Protein AF-A0A8J4SVG8-F1 (afdb_monomer_lite)

Structure (mmCIF, N/CA/C/O backbone):
data_AF-A0A8J4SVG8-F1
#
_entry.id   AF-A0A8J4SVG8-F1
#
loop_
_atom_site.group_PDB
_atom_site.id
_atom_site.type_symbol
_atom_site.label_atom_id
_atom_site.label_alt_id
_atom_site.label_comp_id
_atom_site.label_asym_id
_atom_site.label_entity_id
_atom_site.label_seq_id
_atom_site.pdbx_PDB_ins_code
_atom_site.Cartn_x
_atom_site.Cartn_y
_atom_site.Cartn_z
_atom_site.occupancy
_atom_site.B_iso_or_equiv
_atom_site.auth_seq_id
_atom_site.auth_comp_id
_atom_site.auth_asym_id
_atom_site.auth_atom_id
_atom_site.pdbx_PDB_model_num
ATOM 1 N N . MET A 1 1 ? 23.318 -26.624 -18.161 1.00 53.84 1 MET A N 1
ATOM 2 C CA . MET A 1 1 ? 22.742 -27.129 -16.888 1.00 53.84 1 MET A CA 1
ATOM 3 C C . MET A 1 1 ? 22.623 -26.061 -15.792 1.00 53.84 1 MET A C 1
ATOM 5 O O . MET A 1 1 ? 21.776 -26.243 -14.927 1.00 53.84 1 MET A O 1
ATOM 9 N N . GLY A 1 2 ? 23.395 -24.960 -15.814 1.00 59.28 2 GLY A N 1
ATOM 10 C CA . GLY A 1 2 ? 23.297 -23.880 -14.809 1.00 59.28 2 GLY A CA 1
ATOM 11 C C . GLY A 1 2 ? 22.006 -23.048 -14.880 1.00 59.28 2 GLY A C 1
ATOM 12 O O . GLY A 1 2 ? 21.280 -22.978 -13.896 1.00 59.28 2 GLY A O 1
ATOM 13 N N . GLU A 1 3 ? 21.653 -22.521 -16.058 1.00 60.78 3 GLU A N 1
ATOM 14 C CA . GLU A 1 3 ? 20.510 -21.596 -16.228 1.00 60.78 3 GLU A CA 1
ATOM 15 C C . GLU A 1 3 ? 19.149 -22.192 -15.823 1.00 60.78 3 GLU A C 1
ATOM 17 O O . GLU A 1 3 ? 18.328 -21.523 -15.198 1.00 60.78 3 GLU A O 1
ATOM 22 N N . SER A 1 4 ? 18.903 -23.476 -16.110 1.00 69.00 4 SER A N 1
ATOM 23 C CA . SER A 1 4 ? 17.643 -24.144 -15.738 1.00 69.00 4 SER A CA 1
ATOM 24 C C . SER A 1 4 ? 17.463 -24.280 -14.221 1.00 69.00 4 SER A C 1
ATOM 26 O O . SER A 1 4 ? 16.336 -24.282 -13.729 1.00 69.00 4 SER A O 1
ATOM 28 N N . THR A 1 5 ? 18.564 -24.372 -13.472 1.00 74.75 5 THR A N 1
ATOM 29 C CA . THR A 1 5 ? 18.536 -24.503 -12.009 1.00 74.75 5 THR A CA 1
ATOM 30 C C . T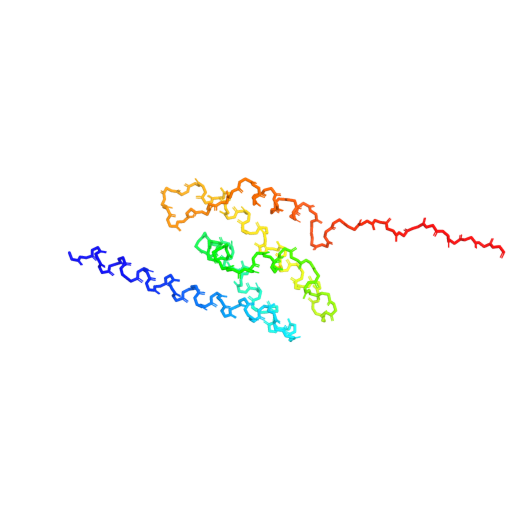HR A 1 5 ? 18.307 -23.138 -11.352 1.00 74.75 5 THR A C 1
ATOM 32 O O . THR A 1 5 ? 17.500 -23.023 -10.426 1.00 74.75 5 THR A O 1
ATOM 35 N N . GLU A 1 6 ? 18.928 -22.082 -11.882 1.00 73.19 6 GLU A N 1
ATOM 36 C CA . GLU A 1 6 ? 18.749 -20.705 -11.404 1.00 73.19 6 GLU A CA 1
ATOM 37 C C . GLU A 1 6 ? 17.320 -20.197 -11.626 1.00 73.19 6 GLU A C 1
ATOM 39 O O . GLU A 1 6 ? 16.688 -19.710 -10.687 1.00 73.19 6 GLU A O 1
ATOM 44 N N . LEU A 1 7 ? 16.748 -20.425 -12.814 1.00 72.94 7 LEU A N 1
ATOM 45 C CA . LEU A 1 7 ? 15.354 -20.074 -13.113 1.00 72.94 7 LEU A CA 1
ATOM 46 C C . LEU A 1 7 ? 14.357 -20.784 -12.181 1.00 72.94 7 LEU A C 1
ATOM 48 O O . LEU A 1 7 ? 13.390 -20.175 -11.716 1.00 72.94 7 LEU A O 1
ATOM 52 N N . SER A 1 8 ? 14.604 -22.060 -11.861 1.00 76.62 8 SER A N 1
ATOM 53 C CA . SER A 1 8 ? 13.757 -22.818 -10.928 1.00 76.62 8 SER A CA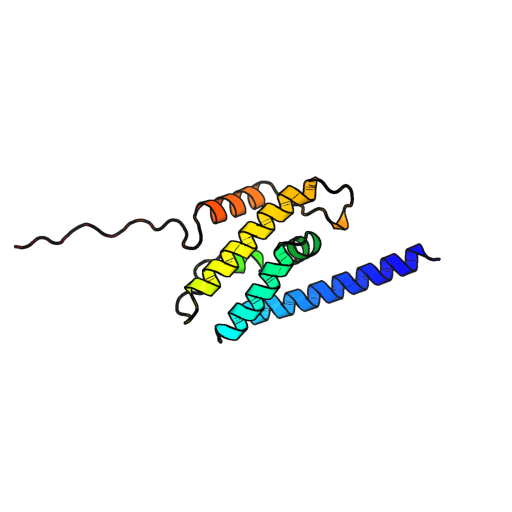 1
ATOM 54 C C . SER A 1 8 ? 13.821 -22.264 -9.498 1.00 76.62 8 SER A C 1
ATOM 56 O O . SER A 1 8 ? 12.805 -22.189 -8.800 1.00 76.62 8 SER A O 1
ATOM 58 N N . THR A 1 9 ? 15.001 -21.796 -9.085 1.00 79.88 9 THR A N 1
ATOM 59 C CA . THR A 1 9 ? 15.233 -21.226 -7.754 1.00 79.88 9 THR A CA 1
ATOM 60 C C . THR A 1 9 ? 14.550 -19.870 -7.620 1.00 79.88 9 THR A C 1
ATOM 62 O O . THR A 1 9 ? 13.832 -19.642 -6.645 1.00 79.88 9 THR A O 1
ATOM 65 N N . LEU A 1 10 ? 14.691 -19.005 -8.629 1.00 78.56 10 LEU A N 1
ATOM 66 C CA . LEU A 1 10 ? 14.007 -17.712 -8.687 1.00 78.56 10 LEU A CA 1
ATOM 67 C C . LEU A 1 10 ? 12.486 -17.896 -8.634 1.00 78.56 10 LEU A C 1
ATOM 69 O O . LEU A 1 10 ? 11.814 -17.263 -7.822 1.00 78.56 10 LEU A O 1
ATOM 73 N N . SER A 1 11 ? 11.935 -18.831 -9.414 1.00 78.81 11 SER A N 1
ATOM 74 C CA . SER A 1 11 ? 10.498 -19.140 -9.387 1.00 78.81 11 SER A CA 1
ATOM 75 C C . SER A 1 11 ? 10.009 -19.542 -7.986 1.00 78.81 11 SER A C 1
ATOM 77 O O . SER A 1 11 ? 9.002 -19.022 -7.499 1.00 78.81 11 SER A O 1
ATOM 79 N N . SER A 1 12 ? 10.755 -20.407 -7.291 1.00 85.81 12 SER A N 1
ATOM 80 C CA . SER A 1 12 ? 10.447 -20.824 -5.915 1.00 85.81 12 SER A CA 1
ATOM 81 C C . SER A 1 12 ? 10.503 -19.660 -4.911 1.00 85.81 12 SER A C 1
ATOM 83 O O . SER A 1 12 ? 9.636 -19.529 -4.035 1.00 85.81 12 SER A O 1
ATOM 85 N N . GLN A 1 13 ? 11.485 -18.766 -5.057 1.00 85.00 13 GLN A N 1
ATOM 86 C CA . GLN A 1 13 ? 11.618 -17.572 -4.220 1.00 85.00 13 GLN A CA 1
ATOM 87 C C . GLN A 1 13 ? 10.454 -16.598 -4.427 1.00 85.00 13 GLN A C 1
ATOM 89 O O . GLN A 1 13 ? 9.862 -16.153 -3.442 1.00 85.00 13 GLN A O 1
ATOM 94 N N . LEU A 1 14 ? 10.057 -16.330 -5.678 1.00 83.19 14 LEU A N 1
ATOM 95 C CA . LEU A 1 14 ? 8.895 -15.487 -5.976 1.00 83.19 14 LEU A CA 1
ATOM 96 C C . LEU A 1 14 ? 7.603 -16.070 -5.388 1.00 83.19 14 LEU A C 1
ATOM 98 O O . LEU A 1 14 ? 6.822 -15.345 -4.773 1.00 83.19 14 LEU A O 1
ATOM 102 N N . GLN A 1 15 ? 7.388 -17.385 -5.503 1.00 87.19 15 GLN A N 1
ATOM 103 C CA . GLN A 1 15 ? 6.226 -18.044 -4.893 1.00 87.19 15 GLN A CA 1
ATOM 104 C C . GLN A 1 15 ? 6.219 -17.913 -3.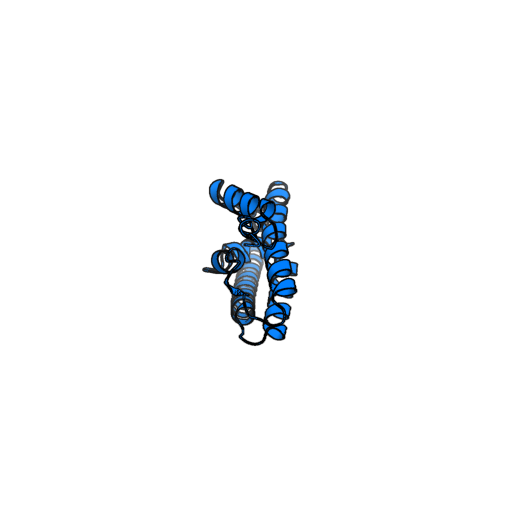366 1.00 87.19 15 GLN A C 1
ATOM 106 O O . GLN A 1 15 ? 5.165 -17.719 -2.753 1.00 87.19 15 GLN A O 1
ATOM 111 N N . SER A 1 16 ? 7.389 -18.023 -2.737 1.00 90.75 16 SER A N 1
ATOM 112 C CA . SER A 1 16 ? 7.539 -17.868 -1.290 1.00 90.75 16 SER A CA 1
ATOM 113 C C . SER A 1 16 ? 7.258 -16.429 -0.851 1.00 90.75 16 SER A C 1
ATOM 115 O O . SER A 1 16 ? 6.515 -16.216 0.110 1.00 90.75 16 SER A O 1
ATOM 117 N N . ALA A 1 17 ? 7.759 -15.446 -1.602 1.00 89.81 17 ALA A N 1
ATOM 118 C CA . ALA A 1 17 ? 7.494 -14.030 -1.371 1.00 89.81 17 ALA A CA 1
ATOM 119 C C . ALA A 1 17 ? 6.002 -13.691 -1.531 1.00 89.81 17 ALA A C 1
ATOM 121 O O . ALA A 1 17 ? 5.430 -13.027 -0.668 1.00 89.81 17 ALA A O 1
ATOM 122 N N . ALA A 1 18 ? 5.333 -14.221 -2.560 1.00 90.44 18 ALA A N 1
ATOM 123 C CA . ALA A 1 18 ? 3.894 -14.036 -2.759 1.00 90.44 18 ALA A CA 1
ATOM 124 C C . ALA A 1 18 ? 3.066 -14.622 -1.599 1.00 90.44 18 ALA A C 1
ATOM 126 O O . ALA A 1 18 ? 2.142 -13.985 -1.090 1.00 90.44 18 ALA A O 1
ATOM 127 N N . LYS A 1 19 ? 3.424 -15.820 -1.113 1.00 94.19 19 LYS A N 1
ATOM 128 C CA . LYS A 1 19 ? 2.779 -16.433 0.065 1.00 94.19 19 LYS A CA 1
ATOM 129 C C . LYS A 1 19 ? 2.974 -15.592 1.326 1.00 94.19 19 LYS A C 1
ATOM 131 O O . LYS A 1 19 ? 2.030 -15.451 2.105 1.00 94.19 19 LYS A O 1
ATOM 136 N N . LEU A 1 20 ? 4.177 -15.057 1.536 1.00 94.56 20 LEU A N 1
ATOM 137 C CA . LEU A 1 20 ? 4.465 -14.161 2.654 1.00 94.56 20 LEU A CA 1
ATOM 138 C C . LEU A 1 20 ? 3.622 -12.889 2.557 1.00 94.56 20 LEU A C 1
ATOM 140 O O . LEU A 1 20 ? 2.957 -12.530 3.528 1.00 94.56 20 LEU A O 1
ATOM 144 N N . LEU A 1 21 ? 3.583 -12.258 1.383 1.00 94.50 21 LEU A N 1
ATOM 145 C CA . LEU A 1 21 ? 2.794 -11.055 1.172 1.00 94.50 21 LEU A CA 1
ATOM 146 C C . LEU A 1 21 ? 1.308 -11.303 1.435 1.00 94.50 21 LEU A C 1
ATOM 148 O O . LEU A 1 21 ? 0.681 -10.535 2.159 1.00 94.50 21 LEU A O 1
ATOM 152 N N . LYS A 1 22 ? 0.754 -12.418 0.947 1.00 95.31 22 LYS A N 1
ATOM 153 C CA . LYS A 1 22 ? -0.630 -12.803 1.248 1.00 95.31 22 LYS A CA 1
ATOM 154 C C . LYS A 1 22 ? -0.889 -12.856 2.757 1.00 95.31 22 LYS A C 1
ATOM 156 O O . LYS A 1 22 ? -1.890 -12.317 3.225 1.00 95.31 22 LYS A O 1
ATOM 161 N N . ARG A 1 23 ? 0.018 -13.448 3.539 1.00 96.69 23 ARG A N 1
ATOM 162 C CA . ARG A 1 23 ? -0.099 -13.481 5.009 1.00 96.69 23 ARG A CA 1
ATOM 163 C C . ARG A 1 23 ? -0.026 -12.082 5.623 1.00 96.69 23 ARG A C 1
ATOM 165 O O . ARG A 1 23 ? -0.827 -11.780 6.500 1.00 96.69 23 ARG A O 1
ATOM 172 N N . LEU A 1 24 ? 0.872 -11.224 5.137 1.00 96.69 24 LEU A N 1
ATOM 173 C CA . LEU A 1 24 ? 0.967 -9.830 5.581 1.00 96.69 24 LEU A CA 1
ATOM 174 C C . LEU A 1 24 ? -0.319 -9.051 5.285 1.00 96.69 24 LEU A C 1
ATOM 176 O O . LEU A 1 24 ? -0.809 -8.354 6.165 1.00 96.69 24 LEU A O 1
ATOM 180 N N . THR A 1 25 ? -0.919 -9.218 4.103 1.00 94.25 25 THR A N 1
ATOM 181 C CA . THR A 1 25 ? -2.192 -8.554 3.764 1.00 94.25 25 THR A CA 1
ATOM 182 C C . THR A 1 25 ? -3.353 -9.019 4.644 1.00 94.25 25 THR A C 1
ATOM 184 O O . THR A 1 25 ? -4.192 -8.210 5.018 1.00 94.25 25 THR A O 1
ATOM 187 N N . ILE A 1 26 ? -3.369 -10.290 5.062 1.00 96.00 26 ILE A N 1
ATOM 188 C CA . ILE A 1 26 ? -4.349 -10.787 6.040 1.00 96.00 26 ILE A CA 1
ATOM 189 C C . ILE A 1 26 ? -4.130 -10.107 7.398 1.00 96.00 26 ILE A C 1
ATOM 191 O O . ILE A 1 26 ? -5.082 -9.608 7.997 1.00 96.00 26 ILE A O 1
ATOM 195 N N . LEU A 1 27 ? -2.882 -10.023 7.870 1.00 97.62 27 LEU A N 1
ATOM 196 C CA . LEU A 1 27 ? -2.553 -9.340 9.127 1.00 97.62 27 LEU A CA 1
ATOM 197 C C . LEU A 1 27 ? -2.842 -7.831 9.073 1.00 97.62 27 LEU A C 1
ATOM 199 O O . LEU A 1 27 ? -3.247 -7.259 10.079 1.00 97.62 27 LEU A O 1
ATOM 203 N N . ALA A 1 28 ? -2.742 -7.200 7.903 1.00 96.69 28 ALA A N 1
ATOM 204 C CA . ALA A 1 28 ? -3.158 -5.813 7.686 1.00 96.69 28 ALA A CA 1
ATOM 205 C C . ALA A 1 28 ? -4.683 -5.601 7.800 1.00 96.69 28 ALA A C 1
ATOM 207 O O . ALA A 1 28 ? -5.149 -4.472 7.797 1.00 96.69 28 ALA A O 1
ATOM 208 N N . THR A 1 29 ? -5.475 -6.663 7.952 1.00 94.81 29 THR A N 1
ATOM 209 C CA . THR A 1 29 ? -6.918 -6.574 8.247 1.00 94.81 29 THR A CA 1
ATOM 210 C C . THR A 1 29 ? -7.270 -7.064 9.652 1.00 94.81 29 THR A C 1
ATOM 212 O O . THR A 1 29 ? -8.441 -7.231 9.988 1.00 94.81 29 THR A O 1
ATOM 215 N N . ASN A 1 30 ? -6.266 -7.268 10.507 1.00 96.06 30 ASN A N 1
ATOM 216 C CA . ASN A 1 30 ? -6.461 -7.758 11.866 1.00 96.06 30 ASN A CA 1
ATOM 217 C C . ASN A 1 30 ? -7.297 -6.766 12.714 1.00 96.06 30 ASN A C 1
ATOM 219 O O . ASN A 1 30 ? -7.180 -5.553 12.505 1.00 96.06 30 ASN A O 1
ATOM 223 N N . PRO A 1 31 ? -8.157 -7.242 13.638 1.00 93.19 31 PRO A N 1
ATOM 224 C CA . PRO A 1 31 ? -8.916 -6.372 14.543 1.00 93.19 31 PRO A CA 1
ATOM 225 C C . PRO A 1 31 ? -8.038 -5.602 15.541 1.00 93.19 31 PRO A C 1
ATOM 227 O O . PRO A 1 31 ? -8.436 -4.533 15.994 1.00 93.19 31 PRO A O 1
ATOM 230 N N . TYR A 1 32 ? -6.851 -6.116 15.873 1.00 95.38 32 TYR A N 1
ATOM 231 C CA . TYR A 1 32 ? -5.901 -5.449 16.759 1.00 95.38 32 TYR A CA 1
ATOM 232 C C . TYR A 1 32 ? -5.042 -4.466 15.952 1.00 95.38 32 TYR A C 1
ATOM 234 O O . TYR A 1 32 ? -4.335 -4.847 15.011 1.00 95.38 32 TYR A O 1
ATOM 242 N N . SER A 1 33 ? -5.147 -3.176 16.284 1.00 95.12 33 SER A N 1
ATOM 243 C CA . SER A 1 33 ? -4.570 -2.083 15.492 1.00 95.12 33 SER A CA 1
ATOM 244 C C . SER A 1 33 ? -3.040 -2.066 15.485 1.00 95.12 33 SER A C 1
ATOM 246 O O . SER A 1 33 ? -2.440 -1.608 14.516 1.00 95.12 33 SER A O 1
ATOM 248 N N . ASP A 1 34 ? -2.402 -2.600 16.521 1.00 96.25 34 ASP A N 1
ATOM 249 C CA . ASP A 1 34 ? -0.952 -2.764 16.635 1.00 96.25 34 ASP A CA 1
ATOM 250 C C . ASP A 1 34 ? -0.409 -3.828 15.664 1.00 96.25 34 ASP A C 1
ATOM 252 O O . ASP A 1 34 ? 0.522 -3.551 14.902 1.00 96.25 34 ASP A O 1
ATOM 256 N N . ILE A 1 35 ? -1.036 -5.011 15.614 1.00 97.44 35 ILE A N 1
ATOM 257 C CA . ILE A 1 35 ? -0.714 -6.082 14.656 1.00 97.44 35 ILE A CA 1
ATOM 258 C C . ILE A 1 35 ? -0.936 -5.579 13.233 1.00 97.44 35 ILE A C 1
ATOM 260 O O . ILE A 1 35 ? -0.092 -5.771 12.351 1.00 97.44 35 ILE A O 1
ATOM 264 N N . ARG A 1 36 ? -2.066 -4.899 13.024 1.00 97.50 36 ARG A N 1
ATOM 265 C CA . ARG A 1 36 ? -2.415 -4.302 11.742 1.00 97.50 36 ARG A CA 1
ATOM 266 C C . ARG A 1 36 ? -1.347 -3.320 11.266 1.00 97.50 36 ARG A C 1
ATOM 268 O O . ARG A 1 36 ? -0.852 -3.442 10.144 1.00 97.50 36 ARG A O 1
ATOM 275 N N . LEU A 1 37 ? -0.975 -2.364 12.117 1.00 97.88 37 LEU A N 1
ATOM 276 C CA . LEU A 1 37 ? 0.017 -1.342 11.798 1.00 97.88 37 LEU A CA 1
ATOM 277 C C . LEU A 1 37 ? 1.392 -1.961 11.531 1.00 97.88 37 LEU A C 1
ATOM 279 O O . LEU A 1 37 ? 2.071 -1.556 10.588 1.00 97.88 37 LEU A O 1
ATOM 283 N N . ALA A 1 38 ? 1.799 -2.961 12.317 1.00 98.25 38 ALA A N 1
ATOM 284 C CA . ALA A 1 38 ? 3.055 -3.673 12.100 1.00 98.25 38 ALA A CA 1
ATOM 285 C C . ALA A 1 38 ? 3.092 -4.351 10.720 1.00 98.25 38 ALA A C 1
ATOM 287 O O . ALA A 1 38 ? 4.068 -4.197 9.984 1.00 98.25 38 ALA A O 1
ATOM 288 N N . ALA A 1 39 ? 2.014 -5.036 10.330 1.00 98.25 39 ALA A N 1
ATOM 289 C CA . ALA A 1 39 ? 1.909 -5.660 9.014 1.00 98.25 39 ALA A CA 1
ATOM 290 C C . ALA A 1 39 ? 1.959 -4.625 7.877 1.00 98.25 39 ALA A C 1
ATOM 292 O O . ALA A 1 39 ? 2.701 -4.807 6.908 1.00 98.25 39 ALA A O 1
ATOM 293 N N . LEU A 1 40 ? 1.236 -3.509 8.018 1.00 98.25 40 LEU A N 1
ATOM 294 C CA . LEU A 1 40 ? 1.256 -2.414 7.046 1.00 98.25 40 LEU A CA 1
ATOM 295 C C . LEU A 1 40 ? 2.641 -1.774 6.907 1.00 98.25 40 LEU A C 1
ATOM 297 O O . LEU A 1 40 ? 3.049 -1.465 5.793 1.00 98.25 40 LEU A O 1
ATOM 301 N N . LYS A 1 41 ? 3.410 -1.625 7.990 1.00 98.50 41 LYS A N 1
ATOM 302 C CA . LYS A 1 41 ? 4.786 -1.103 7.919 1.00 98.50 41 LYS A CA 1
ATOM 303 C C . LYS A 1 41 ? 5.718 -2.015 7.121 1.00 98.50 41 LYS A C 1
ATOM 305 O O . LYS A 1 41 ? 6.535 -1.518 6.347 1.00 98.50 41 LYS A O 1
ATOM 310 N N . VAL A 1 42 ? 5.571 -3.336 7.249 1.00 98.38 42 VAL A N 1
ATOM 311 C CA . VAL A 1 42 ? 6.320 -4.291 6.413 1.00 98.38 42 VAL A CA 1
ATOM 312 C C . VAL A 1 42 ? 5.922 -4.132 4.947 1.00 98.38 42 VAL A C 1
ATOM 314 O O . VAL A 1 42 ? 6.788 -4.018 4.084 1.00 98.38 42 VAL A O 1
ATOM 317 N N . VAL A 1 43 ? 4.620 -4.054 4.659 1.00 98.19 43 VAL A N 1
ATOM 318 C CA . VAL A 1 43 ? 4.113 -3.799 3.301 1.00 98.19 43 VAL A CA 1
ATOM 319 C C . VAL A 1 43 ? 4.638 -2.469 2.739 1.00 98.19 43 VAL A C 1
ATOM 321 O O . VAL A 1 43 ? 5.039 -2.411 1.577 1.00 98.19 43 VAL A O 1
ATOM 324 N N . CYS A 1 44 ? 4.721 -1.425 3.565 1.00 98.56 44 CYS A N 1
ATOM 325 C CA . CYS A 1 44 ? 5.294 -0.130 3.199 1.00 98.56 44 CYS A CA 1
ATOM 326 C C . CYS A 1 44 ? 6.763 -0.259 2.793 1.00 98.56 44 CYS A C 1
ATOM 328 O O 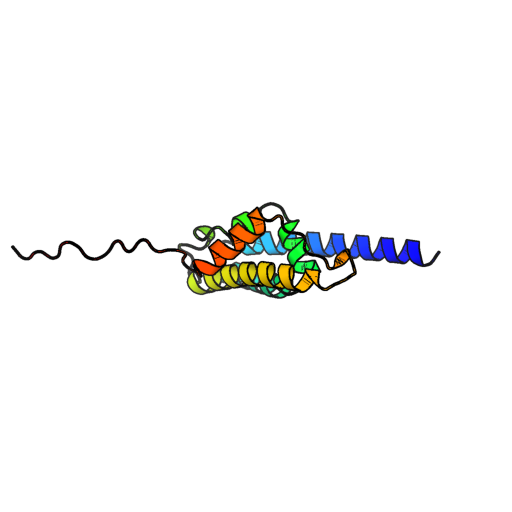. CYS A 1 44 ? 7.133 0.187 1.708 1.00 98.56 44 CYS A O 1
ATOM 330 N N . ALA A 1 45 ? 7.584 -0.965 3.571 1.00 98.25 45 ALA A N 1
ATOM 331 C CA . ALA A 1 45 ? 8.973 -1.216 3.192 1.00 98.25 45 ALA A CA 1
ATOM 332 C C . ALA A 1 45 ? 9.080 -1.955 1.843 1.00 98.25 45 ALA A C 1
ATOM 334 O O . ALA A 1 45 ? 9.857 -1.550 0.976 1.00 98.25 45 ALA A O 1
ATOM 335 N N . LEU A 1 46 ? 8.250 -2.980 1.622 1.00 96.31 46 LEU A N 1
ATOM 336 C CA . LEU A 1 46 ? 8.220 -3.742 0.367 1.00 96.31 46 LEU A CA 1
ATOM 337 C C . LEU A 1 46 ? 7.821 -2.883 -0.842 1.00 96.31 46 LEU A C 1
ATOM 339 O O . LEU A 1 46 ? 8.382 -3.053 -1.921 1.00 96.31 46 LEU A O 1
ATOM 343 N N . SER A 1 47 ? 6.896 -1.936 -0.669 1.00 97.12 47 SER A N 1
ATOM 344 C CA . SER A 1 47 ? 6.406 -1.073 -1.756 1.00 97.12 47 SER A CA 1
ATOM 345 C C . SER A 1 47 ? 7.472 -0.151 -2.370 1.00 97.12 47 SER A C 1
ATOM 347 O O . SER A 1 47 ? 7.299 0.340 -3.487 1.00 97.12 47 SER A O 1
ATOM 349 N N . THR A 1 48 ? 8.596 0.055 -1.675 1.00 96.44 48 THR A N 1
ATOM 350 C CA . THR A 1 48 ? 9.754 0.816 -2.184 1.00 96.44 48 THR A CA 1
ATOM 351 C C . THR A 1 48 ? 10.617 0.018 -3.163 1.00 96.44 48 THR A C 1
ATOM 353 O O . THR A 1 48 ? 11.473 0.579 -3.841 1.00 96.44 48 THR A O 1
ATOM 356 N N . GLN A 1 49 ? 10.421 -1.300 -3.222 1.00 93.31 49 GLN A N 1
ATOM 357 C CA . GLN A 1 49 ? 11.196 -2.203 -4.062 1.00 93.31 49 GLN A CA 1
ATOM 358 C C . GLN A 1 49 ? 10.372 -2.591 -5.295 1.00 93.31 49 GLN A C 1
ATOM 360 O O . GLN A 1 49 ? 9.203 -2.943 -5.132 1.00 93.31 49 GLN A O 1
ATOM 365 N N . PRO A 1 50 ? 10.936 -2.611 -6.520 1.00 92.31 50 PRO A N 1
ATOM 366 C CA . PRO A 1 50 ? 10.157 -2.933 -7.719 1.00 92.31 50 PRO A CA 1
ATOM 367 C C . PRO A 1 50 ? 9.476 -4.306 -7.666 1.00 92.31 50 PRO A C 1
ATOM 369 O O . PRO A 1 50 ? 8.293 -4.429 -7.982 1.00 92.31 50 PRO A O 1
ATOM 372 N N . TRP A 1 51 ? 10.182 -5.326 -7.171 1.00 90.38 51 TRP A N 1
ATOM 373 C CA . TRP A 1 51 ? 9.616 -6.662 -6.976 1.00 90.38 51 TRP A CA 1
ATOM 374 C C . TRP A 1 51 ? 8.493 -6.668 -5.927 1.00 90.38 51 TRP A C 1
ATOM 376 O O . TRP A 1 51 ? 7.502 -7.375 -6.089 1.00 90.38 51 TRP A O 1
ATOM 386 N N . GLY A 1 52 ? 8.611 -5.861 -4.869 1.00 93.62 52 GLY A N 1
ATOM 387 C CA . GLY A 1 52 ? 7.604 -5.762 -3.815 1.00 93.62 52 GLY A CA 1
ATOM 388 C C . GLY A 1 52 ? 6.356 -5.025 -4.293 1.00 93.62 52 GLY A C 1
ATOM 389 O O . GLY A 1 52 ? 5.248 -5.519 -4.107 1.00 93.62 52 GLY A O 1
ATOM 390 N N . ALA A 1 53 ? 6.528 -3.900 -4.991 1.00 94.88 53 ALA A N 1
ATOM 391 C CA . ALA A 1 53 ? 5.440 -3.174 -5.641 1.00 94.88 53 ALA A CA 1
ATOM 392 C C . ALA A 1 53 ? 4.693 -4.056 -6.653 1.00 94.88 53 ALA A C 1
ATOM 394 O O . ALA A 1 53 ? 3.465 -4.065 -6.663 1.00 94.88 53 ALA A O 1
ATOM 395 N N . AR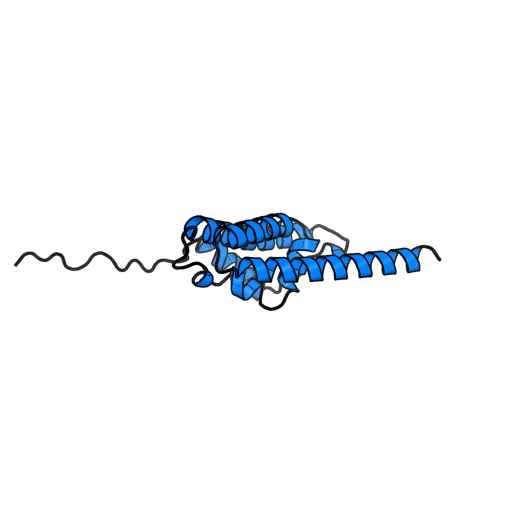G A 1 54 ? 5.413 -4.857 -7.449 1.00 92.31 54 ARG A N 1
ATOM 396 C CA . ARG A 1 54 ? 4.802 -5.834 -8.358 1.00 92.31 54 ARG A CA 1
ATOM 397 C C . ARG A 1 54 ? 3.976 -6.881 -7.612 1.00 92.31 54 ARG A C 1
ATOM 399 O O . ARG A 1 54 ? 2.821 -7.088 -7.962 1.00 92.31 54 ARG A O 1
ATOM 406 N N . LEU A 1 55 ? 4.519 -7.479 -6.550 1.00 92.81 55 LEU A N 1
ATOM 407 C CA . LEU A 1 55 ? 3.776 -8.453 -5.743 1.00 92.81 55 LEU A CA 1
ATOM 408 C C . LEU A 1 55 ? 2.503 -7.852 -5.122 1.00 92.81 55 LEU A C 1
ATOM 410 O O . LEU A 1 55 ? 1.492 -8.542 -5.039 1.00 92.81 55 LEU A O 1
ATOM 414 N N . LEU A 1 56 ? 2.533 -6.582 -4.701 1.00 95.38 56 LEU A N 1
ATOM 415 C CA . LEU A 1 56 ? 1.350 -5.879 -4.184 1.00 95.38 56 LEU A CA 1
ATOM 416 C C . LEU A 1 56 ? 0.263 -5.714 -5.245 1.00 95.38 56 LEU A C 1
ATOM 418 O O . LEU A 1 56 ? -0.911 -5.918 -4.950 1.00 95.38 56 LEU A O 1
ATOM 422 N N . LEU A 1 57 ? 0.658 -5.372 -6.471 1.00 93.88 57 LEU A N 1
ATOM 423 C CA . LEU A 1 57 ? -0.258 -5.223 -7.600 1.00 93.88 57 LEU A CA 1
ATOM 424 C C . LEU A 1 57 ? -0.835 -6.564 -8.067 1.00 93.88 57 LEU A C 1
ATOM 426 O O . LEU A 1 57 ? -2.001 -6.619 -8.450 1.00 93.88 57 LEU A O 1
ATOM 430 N N . ASP A 1 58 ? -0.038 -7.631 -8.008 1.00 92.19 58 ASP A N 1
ATOM 431 C CA . ASP A 1 58 ? -0.446 -8.980 -8.409 1.00 92.19 58 ASP A CA 1
ATOM 432 C C . ASP A 1 58 ? -1.323 -9.673 -7.345 1.00 92.19 58 ASP A C 1
ATOM 434 O O . ASP A 1 58 ? -2.031 -10.634 -7.654 1.00 92.19 58 ASP A O 1
ATOM 438 N N . GLN A 1 59 ? -1.296 -9.207 -6.091 1.00 93.19 59 GLN A N 1
ATOM 439 C CA . GLN A 1 59 ? -2.076 -9.771 -4.990 1.00 93.19 59 GLN A CA 1
ATOM 440 C C . GLN A 1 59 ? -3.542 -9.288 -5.043 1.00 93.19 59 GLN A C 1
ATOM 442 O O . GLN A 1 59 ? -3.812 -8.109 -4.789 1.00 93.19 59 GLN A O 1
ATOM 447 N N . PRO A 1 60 ? -4.524 -10.184 -5.268 1.00 92.25 60 PRO A N 1
ATOM 448 C CA . PRO A 1 60 ? -5.927 -9.789 -5.390 1.00 92.25 60 PRO A CA 1
ATOM 449 C C . PRO A 1 60 ? -6.460 -9.103 -4.128 1.00 92.25 60 PRO A C 1
ATOM 451 O O . PRO A 1 60 ? -6.229 -9.582 -3.014 1.00 92.25 60 PRO A O 1
ATOM 454 N N . GLY A 1 61 ? -7.200 -8.004 -4.298 1.00 93.12 61 GLY A N 1
ATOM 455 C CA . GLY A 1 61 ? -7.810 -7.256 -3.196 1.00 93.12 61 GLY A CA 1
ATOM 456 C C . GLY A 1 61 ? -6.845 -6.339 -2.438 1.00 93.12 61 GLY A C 1
ATOM 457 O O . GLY A 1 61 ? -7.290 -5.566 -1.588 1.00 93.12 61 GLY A O 1
ATOM 458 N N . CYS A 1 62 ? -5.533 -6.419 -2.699 1.00 95.38 62 CYS A N 1
ATOM 459 C CA . CYS A 1 62 ? -4.540 -5.644 -1.960 1.00 95.38 62 CYS A CA 1
ATOM 460 C C . CYS A 1 62 ? -4.685 -4.147 -2.240 1.00 95.38 62 CYS A C 1
ATOM 462 O O . CYS A 1 62 ? -4.814 -3.360 -1.303 1.00 95.38 62 CYS A O 1
ATOM 464 N N . MET A 1 63 ? -4.726 -3.752 -3.514 1.00 95.38 63 MET A N 1
ATOM 465 C CA . MET A 1 63 ? -4.854 -2.343 -3.889 1.00 95.38 63 MET A CA 1
ATOM 466 C C . MET A 1 63 ? -6.226 -1.772 -3.537 1.00 95.38 63 MET A C 1
ATOM 468 O O . MET A 1 63 ? -6.310 -0.633 -3.093 1.00 95.38 63 MET A O 1
ATOM 472 N N . GLU A 1 64 ? -7.292 -2.557 -3.667 1.00 95.75 64 GLU A N 1
ATOM 473 C CA . GLU A 1 64 ? -8.649 -2.169 -3.280 1.00 95.75 64 GLU A CA 1
ATOM 474 C C . GLU A 1 64 ? -8.723 -1.861 -1.783 1.00 95.75 64 GLU A C 1
ATOM 476 O O . GLU A 1 64 ? -9.279 -0.839 -1.380 1.00 95.75 64 GLU A O 1
ATOM 481 N N . TYR A 1 65 ? -8.109 -2.712 -0.956 1.00 96.75 65 TYR A N 1
ATOM 482 C CA . TYR A 1 65 ? -7.966 -2.451 0.470 1.00 96.75 65 TYR A CA 1
ATOM 483 C C . TYR A 1 65 ? -7.118 -1.196 0.718 1.00 96.75 65 TYR A C 1
ATOM 485 O O . TYR A 1 65 ? -7.557 -0.317 1.457 1.00 96.75 65 TYR A O 1
ATOM 493 N N . LEU A 1 66 ? -5.947 -1.062 0.083 1.00 97.44 66 LEU A N 1
ATOM 494 C CA . LEU A 1 66 ? -5.035 0.074 0.284 1.00 97.44 66 LEU A CA 1
ATOM 495 C C . LEU A 1 66 ? -5.652 1.426 -0.106 1.00 97.44 66 LEU A C 1
ATOM 497 O O . LEU A 1 66 ? -5.444 2.410 0.600 1.00 97.44 66 LEU A O 1
ATOM 501 N N . LEU A 1 67 ? -6.445 1.469 -1.176 1.00 97.00 67 LEU A N 1
ATOM 502 C CA . LEU A 1 67 ? -7.113 2.678 -1.668 1.00 97.00 67 LEU A CA 1
ATOM 503 C C . LEU A 1 67 ? -8.399 3.014 -0.893 1.00 97.00 67 LEU A C 1
ATOM 505 O O . LEU A 1 67 ? -8.894 4.139 -0.968 1.00 97.00 67 LEU A O 1
ATOM 509 N N . ASN A 1 68 ? -8.959 2.070 -0.135 1.00 95.94 68 ASN A N 1
ATOM 510 C CA . ASN A 1 68 ? -10.174 2.306 0.636 1.00 95.94 68 ASN A CA 1
ATOM 511 C C . ASN A 1 68 ? -9.865 2.963 1.991 1.00 95.94 68 ASN A C 1
ATOM 513 O O . ASN A 1 68 ? -9.459 2.306 2.948 1.00 95.94 68 ASN A O 1
ATOM 517 N N . ARG A 1 69 ? -10.118 4.267 2.106 1.00 93.44 69 ARG A N 1
ATOM 518 C CA . ARG A 1 69 ? -9.901 5.052 3.336 1.00 93.44 69 ARG A CA 1
ATOM 519 C C . ARG A 1 69 ? -10.809 4.657 4.507 1.00 93.44 69 ARG A C 1
ATOM 521 O O . ARG A 1 69 ? -10.504 4.968 5.652 1.00 93.44 69 ARG A O 1
ATOM 528 N N . ASN A 1 70 ? -11.895 3.934 4.249 1.00 93.75 70 ASN A N 1
ATOM 529 C CA . ASN A 1 70 ? -12.876 3.592 5.276 1.00 93.75 70 ASN A CA 1
ATOM 530 C C . ASN A 1 70 ? -12.497 2.346 6.093 1.00 93.75 70 ASN A C 1
ATOM 532 O O . ASN A 1 70 ? -13.150 2.060 7.090 1.00 93.75 70 ASN A O 1
ATOM 536 N N . THR A 1 71 ? -11.458 1.596 5.708 1.00 94.38 71 THR A N 1
ATOM 537 C CA . THR A 1 71 ? -11.116 0.318 6.368 1.00 94.38 71 THR A CA 1
ATOM 538 C C . THR A 1 71 ? -10.449 0.471 7.731 1.00 94.38 71 THR A C 1
ATOM 540 O O . THR A 1 71 ? -10.308 -0.526 8.441 1.00 94.38 71 THR A O 1
ATOM 543 N N . GLU A 1 72 ? -10.005 1.684 8.070 1.00 94.12 72 GLU A N 1
ATOM 544 C CA . GLU A 1 72 ? -9.308 1.982 9.326 1.00 94.12 72 GLU A CA 1
ATOM 545 C C . GLU A 1 72 ? -10.159 2.804 10.299 1.00 94.12 72 GLU A C 1
ATOM 547 O O . GLU A 1 72 ? -9.769 2.983 11.448 1.00 94.12 72 GLU A O 1
ATOM 552 N N . VAL A 1 73 ? -11.323 3.295 9.859 1.00 90.31 73 VAL A N 1
ATOM 553 C CA . VAL A 1 73 ? -12.199 4.154 10.664 1.00 90.31 73 VAL A CA 1
ATOM 554 C C . VAL A 1 73 ? -12.655 3.417 11.924 1.00 90.31 73 VAL A C 1
ATOM 556 O O . VAL A 1 73 ? -13.143 2.291 11.858 1.00 90.31 73 VAL A O 1
ATOM 559 N N . GLY A 1 74 ? -12.521 4.077 13.075 1.00 89.38 74 GLY A N 1
ATOM 560 C CA . GLY A 1 74 ? -12.935 3.538 14.373 1.00 89.38 74 GLY A CA 1
ATOM 561 C C . GLY A 1 74 ? -11.872 2.694 15.082 1.00 89.38 74 GLY A C 1
ATOM 562 O O . GLY A 1 74 ? -12.128 2.218 16.185 1.00 89.38 74 GLY A O 1
ATOM 563 N N . LEU A 1 75 ? -10.679 2.530 14.499 1.00 92.12 75 LEU A N 1
ATOM 564 C CA . LEU A 1 75 ? -9.546 1.885 15.165 1.00 92.12 75 LEU A CA 1
ATOM 565 C C . LEU A 1 75 ? -8.746 2.893 16.000 1.00 92.12 75 LEU A C 1
ATOM 567 O O . LEU A 1 75 ? -8.634 4.068 15.650 1.00 92.12 75 LEU A O 1
ATOM 571 N N . GLN A 1 76 ? -8.127 2.427 17.083 1.00 91.75 76 GLN A N 1
ATOM 572 C CA . GLN A 1 76 ? -7.340 3.282 17.980 1.00 91.75 76 GLN A CA 1
ATOM 573 C C . GLN A 1 76 ? -6.197 4.013 17.248 1.00 91.75 76 GLN A C 1
ATOM 575 O O . GLN A 1 76 ? -6.004 5.209 17.440 1.00 91.75 76 GLN A O 1
ATOM 580 N N . GLU A 1 77 ? -5.500 3.320 16.345 1.00 93.44 77 GLU A N 1
ATOM 581 C CA . GLU A 1 77 ? -4.366 3.852 15.569 1.00 93.44 77 GLU A CA 1
ATOM 582 C C . GLU A 1 77 ? -4.787 4.379 14.179 1.00 93.44 77 GLU A C 1
ATOM 584 O O . GLU A 1 77 ? -4.007 4.308 13.226 1.00 93.44 77 GLU A O 1
ATOM 589 N N . THR A 1 78 ? -6.031 4.865 14.019 1.00 94.94 78 THR A N 1
ATOM 590 C CA . THR A 1 78 ? -6.565 5.301 12.706 1.00 94.94 78 THR A CA 1
ATOM 591 C C . THR A 1 78 ? -5.604 6.244 11.957 1.00 94.94 78 THR A C 1
ATOM 593 O O . THR A 1 78 ? -5.318 5.963 10.791 1.00 94.94 78 THR A O 1
ATOM 596 N N . PRO A 1 79 ? -5.053 7.324 12.558 1.00 95.75 79 PRO A N 1
ATOM 597 C CA . PRO A 1 79 ? -4.158 8.236 11.839 1.00 95.75 79 PRO A CA 1
ATOM 598 C C . PRO A 1 79 ? -2.901 7.550 11.287 1.00 95.75 79 PRO A C 1
ATOM 600 O O . PRO A 1 79 ? -2.534 7.766 10.134 1.00 95.75 79 PRO A O 1
ATOM 603 N N . GLN A 1 80 ? -2.263 6.688 12.079 1.00 97.75 80 GLN A N 1
ATOM 604 C CA . GLN A 1 80 ? -1.042 5.971 11.718 1.00 97.75 80 GLN A CA 1
ATOM 605 C C . GLN A 1 80 ? -1.312 4.926 10.633 1.00 97.75 80 GLN A C 1
ATOM 607 O O . GLN A 1 80 ? -0.523 4.781 9.698 1.00 97.75 80 GLN A O 1
ATOM 612 N N . LEU A 1 81 ? -2.433 4.210 10.737 1.00 97.81 81 LEU A N 1
ATOM 613 C CA . LEU A 1 81 ? -2.869 3.233 9.741 1.00 97.81 81 LEU A CA 1
ATOM 614 C C . LEU A 1 81 ? -3.145 3.916 8.397 1.00 97.81 81 LEU A C 1
ATOM 616 O O . LEU A 1 81 ? -2.618 3.495 7.367 1.00 97.81 81 LEU A O 1
ATOM 620 N N . MET A 1 82 ? -3.894 5.019 8.419 1.00 97.56 82 MET A N 1
ATOM 621 C CA . MET A 1 82 ? -4.209 5.819 7.235 1.00 97.56 82 MET A CA 1
ATOM 622 C C . MET A 1 82 ? -2.955 6.406 6.584 1.00 97.56 82 MET A C 1
ATOM 624 O O . MET A 1 82 ? -2.778 6.292 5.369 1.00 97.56 82 MET A O 1
ATOM 628 N N . GLN A 1 83 ? -2.052 6.969 7.390 1.00 98.12 83 GLN A N 1
ATOM 629 C CA . GLN A 1 83 ? -0.765 7.484 6.929 1.00 98.12 83 GLN A CA 1
ATOM 630 C C . GLN A 1 83 ? 0.074 6.381 6.266 1.00 98.12 83 GLN A C 1
ATOM 632 O O . GLN A 1 83 ? 0.576 6.567 5.160 1.00 98.12 83 GLN A O 1
ATOM 637 N N . THR A 1 84 ? 0.158 5.199 6.884 1.00 98.50 84 THR A N 1
ATOM 638 C CA . THR A 1 84 ? 0.935 4.075 6.336 1.00 98.50 84 THR A CA 1
ATOM 639 C C . THR A 1 84 ? 0.349 3.586 5.007 1.00 98.50 84 THR A C 1
ATOM 641 O O . THR A 1 84 ? 1.089 3.315 4.064 1.00 98.50 84 THR A O 1
ATOM 644 N N . LYS A 1 85 ? -0.984 3.512 4.880 1.00 98.19 85 LYS A N 1
ATOM 645 C CA . LYS A 1 85 ? -1.644 3.168 3.607 1.00 98.19 85 LYS A CA 1
ATOM 646 C C . LYS A 1 85 ? -1.359 4.196 2.518 1.00 98.19 85 LYS A C 1
ATOM 648 O O . LYS A 1 85 ? -1.079 3.818 1.381 1.00 98.19 85 LYS A O 1
ATOM 653 N N . TYR A 1 86 ? -1.398 5.480 2.865 1.00 98.56 86 TYR A N 1
ATOM 654 C CA . TYR A 1 86 ? -1.029 6.552 1.948 1.00 98.56 86 TYR A CA 1
ATOM 655 C C . TYR A 1 86 ? 0.415 6.413 1.453 1.00 98.56 86 TYR A C 1
ATOM 657 O O . TYR A 1 86 ? 0.661 6.483 0.249 1.00 98.56 86 TYR A O 1
ATOM 665 N N . GLU A 1 87 ? 1.354 6.144 2.359 1.00 98.69 87 GLU A N 1
ATOM 666 C CA . GLU A 1 87 ? 2.761 5.926 2.016 1.00 98.69 87 GLU A CA 1
ATOM 667 C C . GLU A 1 87 ? 2.948 4.727 1.089 1.00 98.69 87 GLU A C 1
ATOM 669 O O . GLU A 1 87 ? 3.652 4.850 0.092 1.00 98.69 87 GLU A O 1
ATOM 674 N N . ILE A 1 88 ? 2.266 3.606 1.344 1.00 98.62 88 ILE A N 1
ATOM 675 C CA . ILE A 1 88 ? 2.307 2.433 0.459 1.00 98.62 88 ILE A CA 1
ATOM 676 C C . ILE A 1 88 ? 1.876 2.815 -0.962 1.00 98.62 88 ILE A C 1
ATOM 678 O O . ILE A 1 88 ? 2.574 2.497 -1.924 1.00 98.62 88 ILE A O 1
ATOM 682 N N . VAL A 1 89 ? 0.747 3.513 -1.114 1.00 98.44 89 VAL A N 1
ATOM 683 C CA . VAL A 1 89 ? 0.235 3.917 -2.434 1.00 98.44 89 VAL A CA 1
ATOM 684 C C . VAL A 1 89 ? 1.196 4.886 -3.134 1.00 98.44 89 VAL A C 1
ATOM 686 O O . VAL A 1 89 ? 1.483 4.723 -4.323 1.00 98.44 89 VAL A O 1
ATOM 689 N N . SER A 1 90 ? 1.738 5.857 -2.396 1.00 98.56 90 SER A N 1
ATOM 690 C CA . SER A 1 90 ? 2.738 6.806 -2.901 1.00 98.56 90 SER A CA 1
ATOM 691 C C . SER A 1 90 ? 4.023 6.104 -3.356 1.00 98.56 90 SER A C 1
ATOM 693 O O . SER A 1 90 ? 4.565 6.401 -4.425 1.00 98.56 90 SER A O 1
ATOM 695 N N . ASN A 1 91 ? 4.482 5.120 -2.582 1.00 98.44 91 ASN A N 1
ATOM 696 C CA . ASN A 1 91 ? 5.651 4.312 -2.899 1.00 98.44 91 ASN A CA 1
ATOM 697 C C . ASN A 1 91 ? 5.408 3.450 -4.136 1.00 98.44 91 ASN A C 1
ATOM 699 O O . ASN A 1 91 ? 6.245 3.458 -5.027 1.00 98.44 91 ASN A O 1
ATOM 703 N N . VAL A 1 92 ? 4.260 2.774 -4.261 1.00 97.69 92 VAL A N 1
ATOM 704 C CA . VAL A 1 92 ? 3.928 1.998 -5.472 1.00 97.69 92 VAL A CA 1
ATOM 705 C C . VAL A 1 92 ? 3.961 2.886 -6.717 1.00 97.69 92 VAL A C 1
ATOM 707 O O . VAL A 1 92 ? 4.565 2.505 -7.722 1.00 97.69 92 VAL A O 1
ATOM 710 N N . LEU A 1 93 ? 3.379 4.089 -6.653 1.00 97.44 93 LEU A N 1
ATOM 711 C CA . LEU A 1 93 ? 3.425 5.049 -7.757 1.00 97.44 93 LEU A CA 1
ATOM 712 C C . LEU A 1 93 ? 4.872 5.446 -8.092 1.00 97.44 93 LEU A C 1
ATOM 714 O O . LEU A 1 93 ? 5.301 5.292 -9.237 1.00 97.44 93 LEU A O 1
ATOM 718 N N . SER A 1 94 ? 5.642 5.879 -7.095 1.00 96.69 94 SER A N 1
ATOM 719 C CA . SER A 1 94 ? 7.031 6.336 -7.262 1.00 96.69 94 SER A CA 1
ATOM 720 C C . SER A 1 94 ? 7.959 5.229 -7.777 1.00 96.69 94 SER A C 1
ATOM 722 O O . SER A 1 94 ? 8.770 5.443 -8.686 1.00 96.69 94 SER A O 1
ATOM 724 N N . THR A 1 95 ? 7.807 4.019 -7.238 1.00 95.62 95 THR A N 1
ATOM 725 C CA . THR A 1 95 ? 8.523 2.814 -7.659 1.00 95.62 95 THR A CA 1
ATOM 726 C C . THR A 1 95 ? 8.161 2.464 -9.096 1.00 95.62 95 THR A C 1
ATOM 728 O O . THR A 1 95 ? 9.056 2.181 -9.890 1.00 95.62 95 THR A O 1
ATOM 731 N N . SER A 1 96 ? 6.882 2.551 -9.481 1.00 93.56 96 SER A N 1
ATOM 732 C CA . SER A 1 96 ? 6.466 2.272 -10.859 1.00 93.56 96 SER A CA 1
ATOM 733 C C . SER A 1 96 ? 7.088 3.230 -11.873 1.00 93.56 96 SER A C 1
ATOM 735 O O . SER A 1 96 ? 7.556 2.801 -12.927 1.00 93.56 96 SER A O 1
ATOM 737 N N . GLU A 1 97 ? 7.185 4.515 -11.538 1.00 92.06 97 GLU A N 1
ATOM 738 C CA . GLU A 1 97 ? 7.784 5.534 -12.400 1.00 92.06 97 GLU A CA 1
ATOM 739 C C . GLU A 1 97 ? 9.294 5.368 -12.525 1.00 92.06 97 GLU A C 1
ATOM 741 O O . GLU A 1 97 ? 9.839 5.463 -13.626 1.00 92.06 97 GLU A O 1
ATOM 746 N N . SER A 1 98 ? 9.956 5.064 -11.409 1.00 89.00 98 SER A N 1
ATOM 747 C CA . SER A 1 98 ? 11.397 4.814 -11.372 1.00 89.00 98 SER A CA 1
ATOM 748 C C . SER A 1 98 ? 11.761 3.517 -12.091 1.00 89.00 98 SER A C 1
ATOM 750 O O . SER A 1 98 ? 12.785 3.459 -12.770 1.00 89.00 98 SER A O 1
ATOM 752 N N . SER A 1 99 ? 10.896 2.499 -12.008 1.00 85.62 99 SER A N 1
ATOM 753 C CA . SER A 1 99 ? 11.163 1.175 -12.570 1.00 85.62 99 SER A CA 1
ATOM 754 C C . SER A 1 99 ? 11.289 1.154 -14.092 1.00 85.62 99 SER A C 1
ATOM 756 O O . SER A 1 99 ? 11.999 0.317 -14.639 1.00 85.62 99 SER A O 1
ATOM 758 N N . LYS A 1 100 ? 10.673 2.125 -14.779 1.00 79.19 100 LYS A N 1
ATOM 759 C CA . LYS A 1 100 ? 10.756 2.293 -16.241 1.00 79.19 100 LYS A CA 1
ATOM 760 C C . LYS A 1 100 ? 12.183 2.501 -16.749 1.00 79.19 100 LYS A C 1
ATOM 762 O O . LYS A 1 100 ? 12.414 2.428 -17.949 1.00 79.19 100 LYS A O 1
ATOM 767 N N . ARG A 1 101 ? 13.117 2.816 -15.849 1.00 78.31 101 ARG A N 1
ATOM 768 C CA . ARG A 1 101 ? 14.537 3.015 -16.151 1.00 78.31 101 ARG A CA 1
ATOM 769 C C . ARG A 1 101 ? 15.333 1.709 -16.171 1.00 78.31 101 ARG A C 1
ATOM 771 O O . ARG A 1 101 ? 16.474 1.735 -16.614 1.00 78.31 101 ARG A O 1
ATOM 778 N N . TYR A 1 102 ? 14.778 0.605 -15.667 1.00 74.62 102 TYR A N 1
ATOM 779 C CA . TYR A 1 102 ? 15.446 -0.694 -15.689 1.00 74.62 102 TYR A CA 1
ATOM 780 C C . TYR A 1 102 ? 15.176 -1.418 -17.008 1.00 74.62 102 TYR A C 1
ATOM 782 O O . TYR A 1 102 ? 14.045 -1.463 -17.485 1.00 74.62 102 TYR A O 1
ATOM 790 N N . GLU A 1 103 ? 16.221 -2.020 -17.567 1.00 69.56 103 GLU A N 1
ATOM 791 C CA . GLU A 1 103 ? 16.150 -2.817 -18.800 1.00 69.56 103 GLU A CA 1
ATOM 792 C C . GLU A 1 103 ? 15.626 -4.243 -18.547 1.00 69.56 103 GLU A C 1
ATOM 794 O O . GLU A 1 103 ? 15.128 -4.905 -19.455 1.00 69.56 103 GLU A O 1
ATOM 799 N N . LEU A 1 104 ? 15.706 -4.711 -17.297 1.00 72.00 104 LEU A N 1
ATOM 800 C CA . LEU A 1 104 ? 15.308 -6.053 -16.876 1.00 72.00 104 LEU A CA 1
ATOM 801 C C . LEU A 1 104 ? 13.807 -6.138 -16.559 1.00 72.00 104 LEU A C 1
ATOM 803 O O . LEU A 1 104 ? 13.270 -5.379 -15.746 1.00 72.00 104 LEU A O 1
ATOM 807 N N . SER A 1 105 ? 13.134 -7.109 -17.182 1.00 72.31 105 SER A N 1
ATOM 808 C CA . SER A 1 105 ? 11.676 -7.292 -17.114 1.00 72.31 105 SER A CA 1
ATOM 809 C C . SER A 1 105 ? 11.171 -7.654 -15.712 1.00 72.31 105 SER A C 1
ATOM 811 O O . SER A 1 105 ? 10.046 -7.306 -15.342 1.00 72.31 105 SER A O 1
ATOM 813 N N . GLU A 1 106 ? 11.991 -8.317 -14.896 1.00 68.81 106 GLU A N 1
ATOM 814 C CA . GLU A 1 106 ? 11.648 -8.692 -13.523 1.00 68.81 106 GLU A CA 1
ATOM 815 C C . GLU A 1 106 ? 11.492 -7.485 -12.585 1.00 68.81 106 GLU A C 1
ATOM 817 O O . GLU A 1 106 ? 10.717 -7.554 -11.629 1.00 68.81 106 GLU A O 1
ATOM 822 N N . PHE A 1 107 ? 12.156 -6.364 -12.887 1.00 72.56 107 PHE A N 1
ATOM 823 C CA . PHE A 1 107 ? 12.067 -5.128 -12.107 1.00 72.56 107 PHE A CA 1
ATOM 824 C C . PHE A 1 107 ? 11.078 -4.122 -12.685 1.00 72.56 107 PHE A C 1
ATOM 826 O O . PHE A 1 107 ? 10.835 -3.091 -12.064 1.00 72.56 107 PHE A O 1
ATOM 833 N N . LEU A 1 108 ? 10.483 -4.403 -13.842 1.00 82.44 108 LEU A N 1
ATOM 834 C CA . LEU A 1 108 ? 9.529 -3.499 -14.461 1.00 82.44 108 LEU A CA 1
ATOM 835 C C . LEU A 1 108 ? 8.160 -3.614 -13.780 1.00 82.44 108 LEU A C 1
ATOM 837 O O . LEU A 1 108 ? 7.533 -4.676 -13.772 1.00 82.44 108 LEU A O 1
ATOM 841 N N . VAL A 1 109 ? 7.672 -2.500 -13.234 1.00 85.00 109 VAL A N 1
ATOM 842 C CA . VAL A 1 109 ? 6.334 -2.407 -12.643 1.00 85.00 109 VAL A CA 1
ATOM 843 C C . VAL A 1 109 ? 5.400 -1.774 -13.670 1.00 85.00 109 VAL A C 1
ATOM 845 O O . VAL A 1 109 ? 5.390 -0.558 -13.877 1.00 85.00 109 VAL A O 1
ATOM 848 N N . LEU A 1 110 ? 4.623 -2.618 -14.347 1.00 85.81 110 LEU A N 1
ATOM 849 C CA . LEU A 1 110 ? 3.712 -2.203 -15.408 1.00 85.81 110 LEU A CA 1
ATOM 850 C C . LEU A 1 110 ? 2.328 -1.881 -14.844 1.00 85.81 110 LEU A C 1
ATOM 852 O O . LEU A 1 110 ? 1.569 -2.771 -14.471 1.00 85.81 110 LEU A O 1
ATOM 856 N N . LEU A 1 111 ? 1.992 -0.593 -14.834 1.00 88.88 111 LEU A N 1
ATOM 857 C CA . LEU A 1 111 ? 0.652 -0.094 -14.544 1.00 88.88 111 LEU A CA 1
ATOM 858 C C . LEU A 1 111 ? 0.004 0.426 -15.822 1.00 88.88 111 LEU A C 1
ATOM 860 O O . LEU A 1 111 ? 0.636 1.138 -16.606 1.00 88.88 111 LEU A O 1
ATOM 864 N N . ARG A 1 112 ? -1.278 0.114 -16.006 1.00 91.75 112 ARG A N 1
ATOM 865 C CA . ARG A 1 112 ? -2.078 0.697 -17.084 1.00 91.75 112 ARG A CA 1
ATOM 866 C C . ARG A 1 112 ? -2.327 2.192 -16.816 1.00 91.75 112 ARG A C 1
ATOM 868 O O . ARG A 1 112 ? -2.337 2.597 -15.647 1.00 91.75 112 ARG A O 1
ATOM 875 N N . PRO A 1 113 ? -2.526 3.032 -17.849 1.00 93.06 113 PRO A N 1
ATOM 876 C CA . PRO A 1 113 ? -2.686 4.480 -17.680 1.00 93.06 113 PRO A CA 1
ATOM 877 C C . PRO A 1 113 ? -3.758 4.884 -16.658 1.00 93.06 113 PRO A C 1
ATOM 879 O O . PRO A 1 113 ? -3.545 5.790 -15.856 1.00 93.06 113 PRO A O 1
ATOM 882 N N . GLU A 1 114 ? -4.883 4.179 -16.631 1.00 93.56 114 GLU A N 1
ATOM 883 C CA . GLU A 1 114 ? -5.979 4.391 -15.689 1.00 93.56 114 GLU A CA 1
ATOM 884 C C . GLU A 1 114 ? -5.600 4.041 -14.246 1.00 93.56 114 GLU A C 1
ATOM 886 O O . GLU A 1 114 ? -6.009 4.737 -13.318 1.00 93.56 114 GLU A O 1
ATOM 891 N N . GLN A 1 115 ? -4.760 3.020 -14.042 1.00 94.12 115 GLN A N 1
ATOM 892 C CA . GLN A 1 115 ? -4.243 2.685 -12.716 1.00 94.12 115 GLN A CA 1
ATOM 893 C C . GLN A 1 115 ? -3.307 3.795 -12.236 1.00 94.12 115 GLN A C 1
ATOM 895 O O . GLN A 1 115 ? -3.456 4.275 -11.118 1.00 94.12 115 GLN A O 1
ATOM 900 N N . VAL A 1 116 ? -2.406 4.275 -13.100 1.00 95.69 116 VAL A N 1
ATOM 901 C CA . VAL A 1 116 ? -1.528 5.416 -12.786 1.00 95.69 116 VAL A CA 1
ATOM 902 C C . VAL A 1 116 ? -2.347 6.662 -12.439 1.00 95.69 116 VAL A C 1
ATOM 904 O O . VAL A 1 116 ? -2.046 7.336 -11.454 1.00 95.69 116 VAL A O 1
ATOM 907 N N . ALA A 1 117 ? -3.396 6.961 -13.210 1.00 96.19 117 ALA A N 1
ATOM 908 C CA . ALA A 1 117 ? -4.289 8.084 -12.941 1.00 96.19 117 ALA A CA 1
ATOM 909 C C . ALA A 1 117 ? -4.999 7.942 -11.584 1.00 96.19 117 ALA A C 1
ATOM 911 O O . ALA A 1 117 ? -5.050 8.907 -10.822 1.00 96.19 117 ALA A O 1
ATOM 912 N N . CYS A 1 118 ? -5.478 6.740 -11.252 1.00 96.12 118 CYS A N 1
ATOM 913 C CA . CYS A 1 118 ? -6.099 6.438 -9.964 1.00 96.12 118 CYS A CA 1
ATOM 914 C C . CYS A 1 118 ? -5.131 6.656 -8.790 1.00 96.12 118 CYS A C 1
ATOM 916 O O . CYS A 1 118 ? -5.473 7.371 -7.847 1.00 96.12 118 CYS A O 1
ATOM 918 N N . LEU A 1 119 ? -3.902 6.124 -8.864 1.00 97.19 119 LEU A N 1
ATOM 919 C CA . LEU A 1 119 ? -2.906 6.314 -7.800 1.00 97.19 119 LEU A CA 1
ATOM 920 C C . LEU A 1 119 ? -2.513 7.790 -7.652 1.00 97.19 119 LEU A C 1
ATOM 922 O O . LEU A 1 119 ? -2.426 8.294 -6.536 1.00 97.19 119 LEU A O 1
ATOM 926 N N . ARG A 1 120 ? -2.325 8.511 -8.766 1.00 97.69 120 ARG A N 1
ATOM 927 C CA . ARG A 1 120 ? -2.027 9.954 -8.751 1.00 97.69 120 ARG A CA 1
ATOM 928 C C . ARG A 1 120 ? -3.147 10.766 -8.120 1.00 97.69 120 ARG A C 1
ATOM 930 O O . ARG A 1 120 ? -2.859 11.688 -7.362 1.00 97.69 120 ARG A O 1
ATOM 937 N N . LEU A 1 121 ? -4.401 10.436 -8.429 1.00 96.88 121 LEU A N 1
ATOM 938 C CA . LEU A 1 121 ? -5.550 11.078 -7.803 1.00 96.88 121 LEU A CA 1
ATOM 939 C C . LEU A 1 121 ? -5.538 10.812 -6.298 1.00 96.88 121 LEU A C 1
ATOM 941 O O . LEU A 1 121 ? -5.526 11.766 -5.532 1.00 96.88 121 LEU A O 1
ATOM 945 N N . TYR A 1 122 ? -5.428 9.551 -5.878 1.00 96.69 122 TYR A N 1
ATOM 946 C CA . TYR A 1 122 ? -5.377 9.188 -4.462 1.00 96.69 122 TYR A CA 1
ATOM 947 C C . TYR A 1 122 ? -4.278 9.950 -3.702 1.00 96.69 122 TYR A C 1
ATOM 949 O O . TYR A 1 122 ? -4.547 10.524 -2.647 1.00 96.69 122 TYR A O 1
ATOM 957 N N . VAL A 1 123 ? -3.060 10.008 -4.257 1.00 97.44 123 VAL A N 1
ATOM 958 C CA . VAL A 1 123 ? -1.930 10.748 -3.669 1.00 97.44 123 VAL A CA 1
ATOM 959 C C . VAL A 1 123 ? -2.223 12.250 -3.608 1.00 97.44 123 VAL A C 1
ATOM 961 O O . VAL A 1 123 ? -1.988 12.878 -2.580 1.00 97.44 123 VAL A O 1
ATOM 964 N N . LYS A 1 124 ? -2.794 12.830 -4.671 1.00 97.06 124 LYS A N 1
ATOM 965 C CA . LYS A 1 124 ? -3.177 14.250 -4.715 1.00 97.06 124 LYS A CA 1
ATOM 966 C C . LYS A 1 124 ? -4.225 14.610 -3.658 1.00 97.06 124 LYS A C 1
ATOM 968 O O . LYS A 1 124 ? -4.170 15.704 -3.107 1.00 97.06 124 LYS A O 1
ATOM 973 N N . GLU A 1 125 ? -5.178 13.723 -3.390 1.00 95.50 125 GLU A N 1
ATOM 974 C CA . GLU A 1 125 ? -6.211 13.933 -2.370 1.00 95.50 125 GLU A CA 1
ATOM 975 C C . GLU A 1 125 ? -5.680 13.799 -0.930 1.00 95.50 125 GLU A C 1
ATOM 977 O O . GLU A 1 125 ? -6.364 14.183 0.016 1.00 95.50 125 GLU A O 1
ATOM 982 N N . GLY A 1 126 ? -4.474 13.255 -0.744 1.00 95.69 126 GLY A N 1
ATOM 983 C CA . GLY A 1 126 ? -3.844 13.107 0.564 1.00 95.69 126 GLY A CA 1
ATOM 984 C C . GLY A 1 126 ? -4.405 11.957 1.408 1.00 95.69 126 GLY A C 1
ATOM 985 O O . GLY A 1 126 ? -5.202 11.130 0.960 1.00 95.69 126 GLY A O 1
ATOM 986 N N . VAL A 1 127 ? -3.969 11.897 2.666 1.00 95.81 127 VAL A N 1
ATOM 987 C CA . VAL A 1 127 ? -4.283 10.805 3.609 1.00 95.81 127 VAL A CA 1
ATOM 988 C C . VAL A 1 127 ? -5.792 10.649 3.817 1.00 95.81 127 VAL A C 1
ATOM 990 O O . VAL A 1 127 ? -6.321 9.542 3.747 1.00 95.81 127 VAL A O 1
ATOM 993 N N . TRP A 1 128 ? -6.498 11.765 4.002 1.00 93.19 128 TRP A N 1
ATOM 994 C CA . TRP A 1 128 ? -7.921 11.789 4.356 1.00 93.19 128 TRP A CA 1
ATOM 995 C C . TRP A 1 128 ? -8.866 11.944 3.161 1.00 93.19 128 TRP A C 1
ATOM 997 O O . TRP A 1 128 ? -10.081 11.882 3.335 1.00 93.19 128 TRP A O 1
ATOM 1007 N N . GLY A 1 129 ? -8.331 12.094 1.949 1.00 89.94 129 GLY A N 1
ATOM 1008 C CA . GLY A 1 129 ? -9.133 12.376 0.765 1.00 89.94 129 GLY A CA 1
ATOM 1009 C C . GLY A 1 129 ? -9.596 13.837 0.699 1.00 89.94 129 GLY A C 1
ATOM 1010 O O . GLY A 1 129 ? -9.268 14.659 1.557 1.00 89.94 129 GLY A O 1
ATOM 1011 N N . VAL A 1 130 ? -10.411 14.166 -0.309 1.00 83.12 130 VAL A N 1
ATOM 1012 C CA . VAL A 1 130 ? -11.079 15.474 -0.371 1.00 83.12 130 VAL A CA 1
ATOM 1013 C C . VAL A 1 130 ? -12.208 15.494 0.657 1.00 83.12 130 VAL A C 1
ATOM 1015 O O . VAL A 1 130 ? -13.285 14.950 0.420 1.00 83.12 130 VAL A O 1
ATOM 101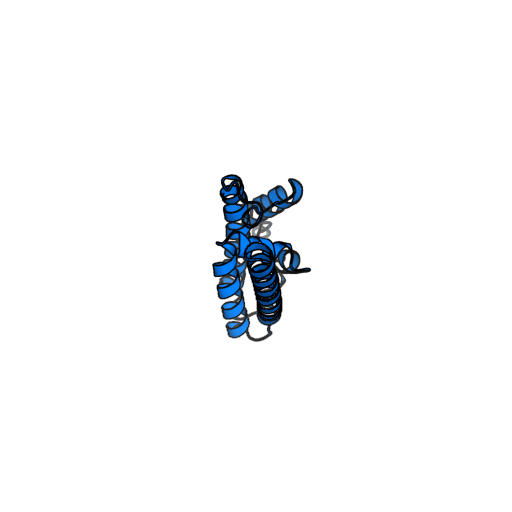8 N N . GLN A 1 131 ? -11.982 16.133 1.803 1.00 63.12 131 GLN A N 1
ATOM 1019 C CA . GLN A 1 131 ? -13.080 16.500 2.693 1.00 63.12 131 GLN A CA 1
ATOM 1020 C C . GLN A 1 131 ? -13.951 17.528 1.963 1.00 63.12 131 GLN A C 1
ATOM 1022 O O . GLN A 1 131 ? -13.516 18.652 1.712 1.00 63.12 131 GLN A O 1
ATOM 1027 N N . GLN A 1 132 ? -15.187 17.161 1.607 1.00 47.69 132 GLN A N 1
ATOM 1028 C CA . GLN A 1 132 ? -16.198 18.181 1.343 1.00 47.69 132 GLN A CA 1
ATOM 1029 C C . GLN A 1 132 ? -16.363 18.960 2.647 1.00 47.69 132 GLN A C 1
ATOM 1031 O O . GLN A 1 132 ? -16.814 18.407 3.648 1.00 47.69 132 GLN A O 1
ATOM 1036 N N . ALA A 1 133 ? -15.936 20.221 2.653 1.00 46.72 133 ALA A N 1
ATOM 1037 C CA . ALA A 1 133 ? -16.101 21.120 3.781 1.00 46.72 133 ALA A CA 1
ATOM 1038 C C . ALA A 1 133 ? -17.600 21.379 4.016 1.00 46.72 133 ALA A C 1
ATOM 1040 O O . ALA A 1 133 ? -18.160 22.356 3.533 1.00 46.72 133 ALA A O 1
ATOM 1041 N N . GLN A 1 134 ? -18.268 20.488 4.744 1.00 50.81 134 GLN A N 1
ATOM 1042 C CA . GLN A 1 134 ? -19.571 20.750 5.344 1.00 50.81 134 GLN A CA 1
ATOM 1043 C C . GLN A 1 134 ? -19.357 21.138 6.808 1.00 50.81 134 GLN A C 1
ATOM 1045 O O . GLN A 1 134 ? -19.530 20.333 7.718 1.00 50.81 134 GLN A O 1
ATOM 1050 N N . SER A 1 135 ? -18.924 22.375 7.046 1.00 46.38 135 SER A N 1
ATOM 1051 C CA . SER A 1 135 ? -19.076 23.046 8.343 1.00 46.38 135 SER A CA 1
ATOM 1052 C C . SER A 1 135 ? -18.811 24.535 8.194 1.00 46.38 135 SER A C 1
ATOM 1054 O O . SER A 1 135 ? -17.661 24.956 8.247 1.00 46.38 135 SER A O 1
ATOM 1056 N N . ALA A 1 136 ? -19.884 25.302 7.978 1.00 46.31 136 ALA A N 1
ATOM 1057 C CA . ALA A 1 136 ? -20.066 26.666 8.492 1.00 46.31 136 ALA A CA 1
ATOM 1058 C C . ALA A 1 136 ? -21.391 27.270 7.980 1.00 46.31 136 ALA A C 1
ATOM 1060 O O . ALA A 1 136 ? -21.366 28.241 7.235 1.00 46.31 136 ALA A O 1
ATOM 1061 N N . VAL A 1 137 ? -22.556 26.726 8.353 1.00 55.12 137 VAL A N 1
ATOM 1062 C CA . VAL A 1 137 ? -23.805 27.513 8.304 1.00 55.12 137 VAL A CA 1
ATOM 1063 C C . VAL A 1 137 ? -24.695 27.132 9.489 1.00 55.12 137 VAL A C 1
ATOM 1065 O O . VAL A 1 137 ? -24.889 25.948 9.750 1.00 55.12 137 VAL A O 1
ATOM 1068 N N . ALA A 1 138 ? -25.243 28.165 10.139 1.00 50.34 138 ALA A N 1
ATOM 1069 C CA . ALA A 1 138 ? -26.258 28.176 11.197 1.00 50.34 138 ALA A CA 1
ATOM 1070 C C . ALA A 1 138 ? -25.771 28.066 12.658 1.00 50.34 138 ALA A C 1
ATOM 1072 O O . ALA A 1 138 ? -26.168 27.177 13.403 1.00 50.34 138 ALA A O 1
ATOM 1073 N N . MET A 1 139 ? -24.994 29.060 13.098 1.00 57.88 139 MET A N 1
ATOM 1074 C CA . MET A 1 139 ? -25.231 29.666 14.415 1.00 57.88 139 MET A CA 1
ATOM 1075 C C . MET A 1 139 ? -25.991 30.973 14.160 1.00 57.88 139 MET A C 1
ATOM 1077 O O . MET A 1 139 ? -25.372 32.004 13.921 1.00 57.88 139 MET A O 1
ATOM 1081 N N . GLU A 1 140 ? -27.320 30.920 14.140 1.00 51.06 140 GLU A N 1
ATOM 1082 C CA . GLU A 1 140 ? -28.163 32.118 14.247 1.00 51.06 140 GLU A CA 1
ATOM 1083 C C . GLU A 1 140 ? -28.613 32.222 15.713 1.00 51.06 140 GLU A C 1
ATOM 1085 O O . GLU A 1 140 ? -29.242 31.283 16.210 1.00 51.06 140 GLU A O 1
ATOM 1090 N N . PRO A 1 141 ? -28.293 33.308 16.436 1.00 59.56 141 PRO A N 1
ATOM 1091 C CA . PRO A 1 141 ? -28.977 33.642 17.674 1.00 59.56 141 PRO A CA 1
ATOM 1092 C C . PRO A 1 141 ? -30.278 34.389 17.338 1.00 59.56 141 PRO A C 1
ATOM 1094 O O . PRO A 1 141 ? -30.236 35.511 16.834 1.00 59.56 141 PRO A O 1
ATOM 1097 N N . GLY A 1 142 ? -31.416 33.752 17.619 1.00 51.56 142 GLY A N 1
ATOM 1098 C CA . GLY A 1 142 ? -32.734 34.387 17.714 1.00 51.56 142 GLY A CA 1
ATOM 1099 C C . GLY A 1 142 ? -33.190 34.449 19.162 1.00 51.56 142 GLY A C 1
ATOM 1100 O O . GLY A 1 142 ? -32.936 33.456 19.883 1.00 51.56 142 GLY A O 1
#

pLDDT: mean 87.84, std 13.99, range [46.31, 98.69]

InterPro domains:
  IPR019538 26S proteasome non-ATPase regulatory subunit 5 [PF10508] (27-141)
  IPR019538 26S proteasome non-ATPase regulatory subunit 5 [PTHR13554] (22-140)

Foldseek 3Di:
DPVVVVVVVVVVVLVVVLVVLLVLLVQCLDLAVVSNLVSLVVLLVLLLALLSLQSQVVNPCNVVVLLDLCSLPPPPCSVSSLQSSLSSLVSSLVQQVVQVPDPDPSSHDDDDPVRNVSSVQSNVLPSNGDPPPPDDDDPDDD

Organism: NCBI:txid100268

Secondary structure (DSSP, 8-state):
-HHHHHHHHHHHHHHHHHHHHHHHHHHTT-SSHHHHHHHHHHHHHHHTSHHHHHHHHHSTTHHHHHH-GGGGTT-TTHHHHHHHHHHHHHHHHHHHHHHTT-S-GGG-----HHHHHHHHHHHHH-TT--------------

Sequence (142 aa):
MGESTELSTLSSQLQSAAKLLKRLTILATNPYSDIRLAALKVVCALSTQPWGARLLLDQPGCMEYLLNRNTEVGLQETPQLMQTKYEIVSNVLSTSESSKRYELSEFLVLLRPEQVACLRLYVKEGVWGVQQAQSAVAMEPG

Radius of gyration: 18.82 Å; chains: 1; bounding box: 56×62×37 Å